Protein AF-A0A0V1MYC9-F1 (afdb_monomer)

Sequence (72 aa):
LYKAPAQAQGKLLTAGAGAANWAPNAAAVTEPNGHSFAKALEHVIAANVDNKFISYNNHPPDVPKVQTKSNS

pLDDT: mean 80.63, std 12.34, range [41.91, 93.62]

Radius of gyration: 18.56 Å; Cα contacts (8 Å, |Δi|>4): 66; chains: 1; bounding box: 39×54×29 Å

Secondary structure (DSSP, 8-state):
-B--TT-SEEEEE-TTSGGG-EEEEEEETTSSSSSHHHHHHHHHHS--TT-------SSPTT----------

Solvent-accessible surface area (backbone atoms only — not comparable to full-atom values): 4929 Å² total; per-residue (Å²): 115,49,67,54,87,98,46,62,42,26,30,34,75,50,89,89,59,67,96,70,21,67,38,75,40,85,35,41,70,84,42,78,62,66,53,69,71,30,60,76,36,45,75,71,71,49,96,53,92,83,55,82,86,84,90,85,74,90,71,70,80,90,62,80,80,80,80,74,83,80,80,131

Foldseek 3Di:
DADDPPHQWAFDQDPDDPPVRTHTFPGG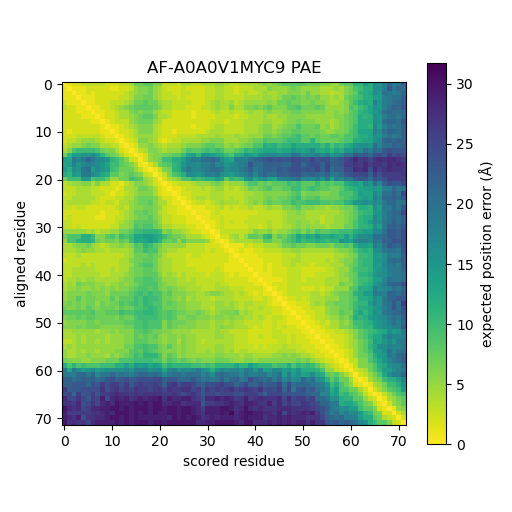LPDCDGDPNNVVCVLVPDPDPPRDDDDDDPPDPPDPPPPDPPDD

Structure (mmCIF, N/CA/C/O backbone):
data_AF-A0A0V1MYC9-F1
#
_entry.id   AF-A0A0V1MYC9-F1
#
loop_
_atom_site.group_PDB
_atom_site.id
_atom_site.type_symbol
_atom_site.label_atom_id
_atom_site.label_alt_id
_atom_site.label_comp_id
_atom_site.label_asym_id
_atom_site.label_entity_id
_atom_site.label_seq_id
_atom_site.pdbx_PDB_ins_code
_atom_site.Cartn_x
_atom_site.Cartn_y
_atom_site.Cartn_z
_atom_site.occupancy
_atom_site.B_iso_or_equiv
_atom_site.auth_seq_id
_atom_site.auth_comp_id
_atom_site.auth_asym_id
_atom_site.auth_atom_id
_atom_site.pdbx_PDB_model_num
ATOM 1 N N . LEU A 1 1 ? 9.248 -0.860 -0.176 1.00 84.56 1 LEU A N 1
ATOM 2 C CA . LEU A 1 1 ? 8.306 -0.139 -1.061 1.00 84.56 1 LEU A CA 1
ATOM 3 C C . LEU A 1 1 ? 8.331 1.328 -0.669 1.00 84.56 1 LEU A C 1
ATOM 5 O O . LEU A 1 1 ? 8.184 1.614 0.511 1.00 84.56 1 LEU A O 1
ATOM 9 N N . TYR A 1 2 ? 8.527 2.231 -1.621 1.00 88.69 2 TYR A N 1
ATOM 10 C CA . TYR A 1 2 ? 8.402 3.672 -1.406 1.00 88.69 2 TYR A CA 1
ATOM 11 C C . TYR A 1 2 ? 7.398 4.243 -2.406 1.00 88.69 2 TYR A C 1
ATOM 13 O O . TYR A 1 2 ? 7.569 4.052 -3.608 1.00 88.69 2 TYR A O 1
ATOM 21 N N . LYS A 1 3 ? 6.351 4.926 -1.935 1.00 90.94 3 LYS A N 1
ATOM 22 C CA . LYS A 1 3 ? 5.355 5.578 -2.797 1.00 90.94 3 LYS A CA 1
ATOM 23 C C . LYS A 1 3 ? 5.597 7.080 -2.797 1.00 90.94 3 LYS A C 1
ATOM 25 O O . LYS A 1 3 ? 5.424 7.729 -1.769 1.00 90.94 3 LYS A O 1
ATOM 30 N N . ALA A 1 4 ? 5.970 7.626 -3.950 1.00 90.94 4 ALA A N 1
ATOM 31 C CA . ALA A 1 4 ? 6.145 9.063 -4.089 1.00 90.94 4 ALA A CA 1
ATOM 32 C C . ALA A 1 4 ? 4.792 9.807 -3.970 1.00 90.94 4 ALA A C 1
ATOM 34 O O . ALA A 1 4 ? 3.730 9.224 -4.246 1.00 90.94 4 ALA A O 1
ATOM 35 N N . PRO A 1 5 ? 4.804 11.093 -3.568 1.00 93.56 5 PRO A N 1
ATOM 36 C CA . PRO A 1 5 ? 3.607 11.930 -3.560 1.00 93.56 5 PRO A CA 1
ATOM 37 C C . PRO A 1 5 ? 2.898 11.910 -4.919 1.00 93.56 5 PRO A C 1
ATOM 39 O O . PRO A 1 5 ? 3.549 11.909 -5.960 1.00 93.56 5 PRO A O 1
ATOM 42 N N . ALA A 1 6 ? 1.564 11.858 -4.904 1.00 92.62 6 ALA A N 1
ATOM 43 C CA . ALA A 1 6 ? 0.708 11.821 -6.098 1.00 92.62 6 ALA A CA 1
ATOM 44 C C . ALA A 1 6 ? 0.958 10.672 -7.107 1.00 92.62 6 ALA A C 1
ATOM 46 O O . ALA A 1 6 ? 0.341 10.654 -8.165 1.00 92.62 6 ALA A O 1
ATOM 47 N N . GLN A 1 7 ? 1.803 9.685 -6.791 1.00 91.38 7 GLN A N 1
ATOM 48 C CA . GLN A 1 7 ? 1.988 8.491 -7.623 1.00 91.38 7 GLN A CA 1
ATOM 49 C C . GLN A 1 7 ? 1.134 7.333 -7.099 1.00 91.38 7 GLN A C 1
ATOM 51 O O . GLN A 1 7 ? 1.073 7.103 -5.883 1.00 91.38 7 GLN A O 1
ATOM 56 N N . ALA A 1 8 ? 0.481 6.605 -8.009 1.00 90.56 8 ALA A N 1
ATOM 57 C CA . ALA A 1 8 ? -0.270 5.393 -7.677 1.00 90.56 8 ALA A CA 1
ATOM 58 C C . ALA A 1 8 ? 0.676 4.192 -7.488 1.00 90.56 8 ALA A C 1
ATOM 60 O O . ALA A 1 8 ? 0.510 3.399 -6.561 1.00 90.56 8 ALA A O 1
ATOM 61 N N . GLN A 1 9 ? 1.716 4.098 -8.317 1.00 90.94 9 GLN A N 1
ATOM 62 C CA . GLN A 1 9 ? 2.763 3.087 -8.258 1.00 90.94 9 GLN A CA 1
ATOM 63 C C . GLN A 1 9 ? 3.892 3.536 -7.324 1.00 90.94 9 GLN A C 1
ATOM 65 O O . GLN A 1 9 ? 4.367 4.672 -7.374 1.00 90.94 9 GLN A O 1
ATOM 70 N N . GLY A 1 10 ? 4.342 2.625 -6.463 1.00 89.44 10 GLY A N 1
ATOM 71 C CA . GLY A 1 10 ? 5.569 2.819 -5.697 1.00 89.44 10 GLY A CA 1
ATOM 72 C C . GLY A 1 10 ? 6.810 2.366 -6.463 1.00 89.44 10 GLY A C 1
ATOM 73 O O . GLY A 1 10 ? 6.734 1.909 -7.600 1.00 89.44 10 GLY A O 1
ATOM 74 N N . LYS A 1 11 ? 7.963 2.447 -5.806 1.00 88.75 11 LYS A N 1
ATOM 75 C CA . LYS A 1 11 ? 9.203 1.789 -6.213 1.00 88.75 11 LYS A CA 1
ATOM 76 C C . LYS A 1 11 ? 9.585 0.719 -5.195 1.00 88.75 11 LYS A C 1
ATOM 78 O O . LYS A 1 11 ? 9.397 0.900 -3.985 1.00 88.75 11 LYS A O 1
ATOM 83 N N . LEU A 1 12 ? 10.108 -0.399 -5.672 1.00 84.44 12 LEU A N 1
ATOM 84 C CA . LEU A 1 12 ? 10.604 -1.498 -4.847 1.00 84.44 12 LEU A CA 1
ATOM 85 C C . LEU A 1 12 ? 12.128 -1.506 -4.871 1.00 84.44 12 LEU A C 1
ATOM 87 O O . LEU A 1 12 ? 12.718 -1.286 -5.922 1.00 84.44 12 LEU A O 1
ATOM 91 N N . LEU A 1 13 ? 12.736 -1.772 -3.714 1.00 84.12 13 LEU A N 1
ATOM 92 C CA . LEU A 1 13 ? 14.165 -2.033 -3.612 1.00 84.12 13 LEU A CA 1
ATOM 93 C C . LEU A 1 13 ? 14.387 -3.525 -3.861 1.00 84.12 13 LEU A C 1
ATOM 95 O O . LEU A 1 13 ? 13.919 -4.347 -3.073 1.00 84.12 13 LEU A O 1
ATOM 99 N N . THR A 1 14 ? 15.078 -3.864 -4.943 1.00 76.00 14 THR A N 1
ATOM 100 C CA . THR A 1 14 ? 15.438 -5.256 -5.250 1.00 76.00 14 THR A CA 1
ATOM 101 C C . THR A 1 14 ? 16.841 -5.538 -4.725 1.00 76.00 14 THR A C 1
ATOM 103 O O . THR A 1 14 ? 17.743 -4.729 -4.918 1.00 76.00 14 THR A O 1
ATOM 106 N N . ALA A 1 15 ? 17.046 -6.653 -4.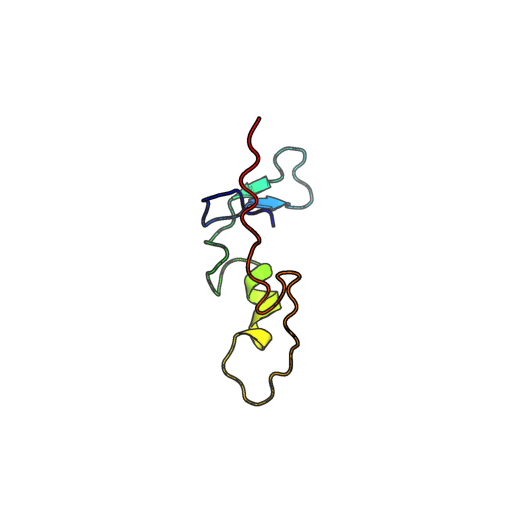025 1.00 74.50 15 ALA A N 1
ATOM 107 C CA . ALA A 1 15 ? 18.380 -7.021 -3.556 1.00 74.50 15 ALA A CA 1
ATOM 108 C C . AL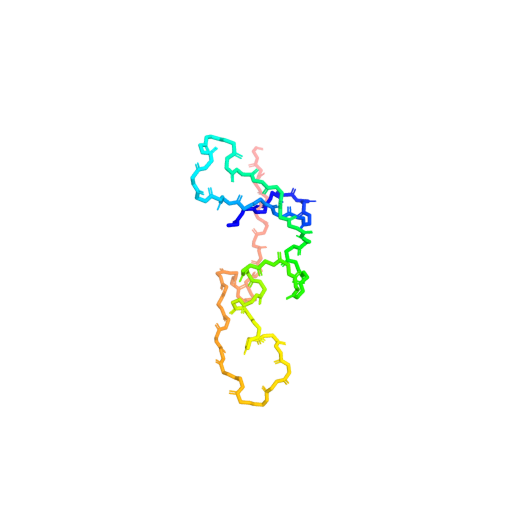A A 1 15 ? 19.296 -7.357 -4.751 1.00 74.50 15 ALA A C 1
ATOM 110 O O . ALA A 1 15 ? 18.880 -8.062 -5.666 1.00 74.50 15 ALA A O 1
ATOM 111 N N . GLY A 1 16 ? 20.545 -6.878 -4.727 1.00 72.69 16 GLY A N 1
ATOM 112 C CA . GLY A 1 16 ? 21.605 -7.333 -5.640 1.00 72.69 16 GLY A CA 1
ATOM 113 C C . GLY A 1 16 ? 21.907 -6.496 -6.896 1.00 72.69 16 GLY A C 1
ATOM 114 O O . GLY A 1 16 ? 22.916 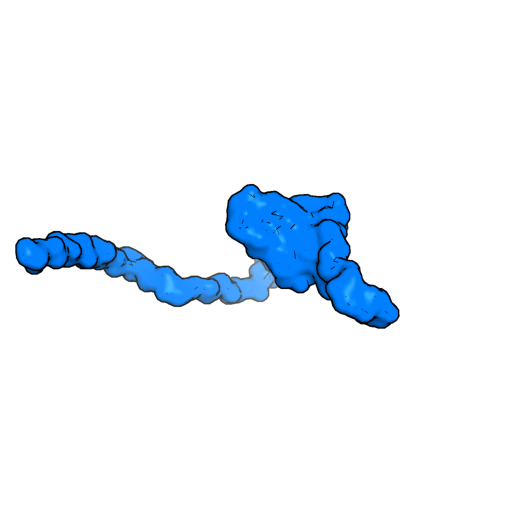-6.778 -7.528 1.00 72.69 16 GLY A O 1
ATOM 115 N N . ALA A 1 17 ? 21.145 -5.453 -7.252 1.00 65.31 17 ALA A N 1
ATOM 116 C CA . ALA A 1 17 ? 21.360 -4.672 -8.494 1.00 65.31 17 ALA A CA 1
ATOM 117 C C . ALA A 1 17 ? 21.945 -3.240 -8.299 1.00 65.31 17 ALA A C 1
ATOM 119 O O . ALA A 1 17 ? 21.846 -2.384 -9.179 1.00 65.31 17 ALA A O 1
ATOM 120 N N . GLY A 1 18 ? 22.610 -2.963 -7.167 1.00 65.44 18 GLY A N 1
ATOM 121 C CA . GLY A 1 18 ? 23.339 -1.701 -6.926 1.00 65.44 18 GLY A CA 1
ATOM 122 C C . GLY A 1 18 ? 22.471 -0.427 -6.829 1.00 65.44 18 GLY A C 1
ATOM 123 O O . GLY A 1 18 ? 21.308 -0.467 -6.446 1.00 65.44 18 GLY A O 1
ATOM 124 N N . ALA A 1 19 ? 23.014 0.755 -7.147 1.00 58.44 19 ALA A N 1
ATOM 125 C CA . ALA A 1 19 ? 22.291 2.037 -7.018 1.00 58.44 19 ALA A CA 1
ATOM 126 C C . ALA A 1 19 ? 21.030 2.155 -7.913 1.00 58.44 19 ALA A C 1
ATOM 128 O O . ALA A 1 19 ? 20.162 2.986 -7.648 1.00 58.44 19 ALA A O 1
ATOM 129 N N . ALA A 1 20 ? 20.885 1.288 -8.923 1.00 63.00 20 ALA A N 1
ATOM 130 C CA . ALA A 1 20 ? 19.704 1.178 -9.785 1.00 63.00 20 ALA A CA 1
ATOM 131 C C . ALA A 1 20 ? 18.540 0.371 -9.157 1.00 63.00 20 ALA A C 1
ATOM 133 O O . ALA A 1 20 ? 17.518 0.157 -9.805 1.00 63.00 20 ALA A O 1
ATOM 134 N N . ASN A 1 21 ? 18.658 -0.055 -7.894 1.00 72.62 21 ASN A N 1
ATOM 135 C CA . ASN A 1 21 ? 17.745 -0.996 -7.230 1.00 72.62 21 ASN A CA 1
ATOM 136 C C . ASN A 1 21 ? 16.290 -0.539 -7.042 1.00 72.62 21 ASN A C 1
ATOM 138 O O . ASN A 1 21 ? 15.476 -1.360 -6.624 1.00 72.62 21 ASN A O 1
ATOM 142 N N . TRP A 1 22 ? 15.952 0.729 -7.296 1.00 82.25 22 TRP A N 1
ATOM 143 C CA . TRP A 1 22 ? 14.589 1.250 -7.147 1.00 82.25 22 TRP A CA 1
ATOM 144 C C . TRP A 1 22 ? 13.801 1.143 -8.456 1.00 82.25 22 TRP A C 1
ATOM 146 O O . TRP A 1 22 ? 13.643 2.125 -9.186 1.00 82.25 22 TRP A O 1
ATOM 156 N N . ALA A 1 23 ? 13.279 -0.050 -8.729 1.00 83.94 23 ALA A N 1
ATOM 157 C CA . ALA A 1 23 ? 12.435 -0.317 -9.891 1.00 83.94 23 ALA A CA 1
ATOM 158 C C . ALA A 1 23 ? 10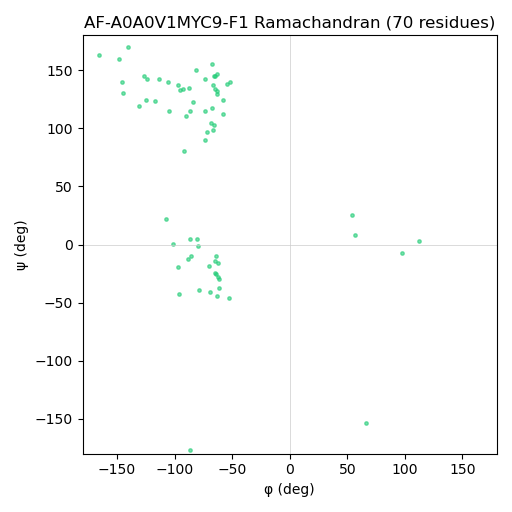.976 0.110 -9.639 1.00 83.94 23 ALA A C 1
ATOM 160 O O . ALA A 1 23 ? 10.520 0.058 -8.489 1.00 83.94 23 ALA A O 1
ATOM 161 N N . PRO A 1 24 ? 10.219 0.520 -10.676 1.00 84.69 24 PRO A N 1
ATOM 162 C CA . PRO A 1 24 ? 8.776 0.706 -10.564 1.00 84.69 24 PRO A CA 1
ATOM 163 C C . PRO A 1 24 ? 8.103 -0.566 -10.051 1.00 84.69 24 PRO A C 1
ATOM 165 O O . PRO A 1 24 ? 8.435 -1.675 -10.466 1.00 84.69 24 PRO A O 1
ATOM 168 N N . ASN A 1 25 ? 7.151 -0.400 -9.143 1.00 85.81 25 ASN A N 1
ATOM 169 C CA . ASN A 1 25 ? 6.282 -1.488 -8.736 1.00 85.81 25 ASN A CA 1
ATOM 170 C C . ASN A 1 25 ? 5.402 -1.927 -9.917 1.00 85.81 25 ASN A C 1
ATOM 172 O O . ASN A 1 25 ? 4.962 -1.080 -10.694 1.00 85.81 25 ASN A O 1
ATOM 176 N N . ALA A 1 26 ? 5.108 -3.225 -10.020 1.00 84.25 26 ALA A N 1
ATOM 177 C CA . ALA A 1 26 ? 4.353 -3.780 -11.148 1.00 84.25 26 ALA A CA 1
ATOM 178 C C . ALA A 1 26 ? 2.903 -3.258 -11.234 1.00 84.25 26 ALA A C 1
ATOM 180 O O . ALA A 1 26 ? 2.324 -3.227 -12.315 1.00 84.25 26 ALA A O 1
ATOM 181 N N . ALA A 1 27 ? 2.331 -2.829 -10.105 1.00 90.00 27 ALA A N 1
ATOM 182 C CA . ALA A 1 27 ? 0.969 -2.312 -10.002 1.00 90.00 27 ALA A CA 1
ATOM 183 C C . ALA A 1 27 ? 0.881 -1.110 -9.042 1.00 90.00 27 ALA A C 1
ATOM 185 O O . ALA A 1 27 ? 1.834 -0.786 -8.317 1.00 90.00 27 ALA A O 1
ATOM 186 N N . ALA A 1 28 ? -0.268 -0.428 -9.037 1.00 91.38 28 ALA A N 1
ATOM 187 C CA . ALA A 1 28 ? -0.565 0.594 -8.037 1.00 91.38 28 ALA A CA 1
ATOM 188 C C . ALA A 1 28 ? -0.620 -0.028 -6.634 1.00 91.38 28 ALA A C 1
ATOM 190 O O . ALA A 1 28 ? -1.040 -1.167 -6.480 1.00 91.38 28 ALA A O 1
ATOM 191 N N . VAL A 1 29 ? -0.214 0.718 -5.601 1.00 88.50 29 VAL A N 1
ATOM 192 C CA . VAL A 1 29 ? -0.093 0.181 -4.226 1.00 88.50 29 VAL A CA 1
ATOM 193 C C . VAL A 1 29 ? -1.424 -0.244 -3.591 1.00 88.50 29 VAL A C 1
ATOM 195 O O . VAL A 1 29 ? -1.421 -0.882 -2.540 1.00 88.50 29 VAL A O 1
ATOM 198 N N . THR A 1 30 ? -2.541 0.174 -4.187 1.00 86.81 30 THR A N 1
ATOM 199 C CA . THR A 1 30 ? -3.913 -0.138 -3.773 1.00 86.81 30 THR A CA 1
ATOM 200 C C . THR A 1 30 ? -4.444 -1.421 -4.400 1.00 86.81 30 THR A C 1
ATOM 202 O O . THR A 1 30 ? -5.494 -1.896 -3.979 1.00 86.81 30 THR A O 1
ATOM 205 N N . GLU A 1 31 ? -3.761 -1.968 -5.408 1.00 88.81 31 GLU A N 1
ATOM 206 C CA . GLU A 1 31 ? -4.202 -3.190 -6.072 1.00 88.81 31 GLU A CA 1
ATOM 207 C C . GLU A 1 31 ? -3.955 -4.416 -5.179 1.00 88.81 31 GLU A C 1
ATOM 209 O O . GLU A 1 31 ? -2.924 -4.503 -4.508 1.00 88.81 31 GLU A O 1
ATOM 214 N N . PRO A 1 32 ? -4.870 -5.401 -5.176 1.00 81.44 32 PRO A N 1
ATOM 215 C CA . PRO A 1 32 ? -4.757 -6.595 -4.337 1.00 81.44 32 PRO A CA 1
ATOM 216 C C . PRO A 1 32 ? -3.633 -7.5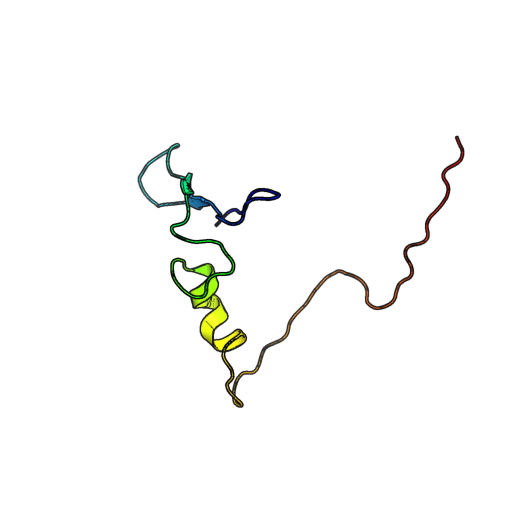42 -4.786 1.00 81.44 32 PRO A C 1
ATOM 218 O O . PRO A 1 32 ? -3.173 -8.378 -4.010 1.00 81.44 32 PRO A O 1
ATOM 221 N N . ASN A 1 33 ? -3.169 -7.403 -6.031 1.00 78.06 33 ASN A N 1
ATOM 222 C CA . ASN A 1 33 ? -2.185 -8.276 -6.655 1.00 78.06 33 ASN A CA 1
ATOM 223 C C . ASN A 1 33 ? -1.015 -7.459 -7.214 1.00 78.06 33 ASN A C 1
ATOM 225 O O . ASN A 1 33 ? -1.198 -6.362 -7.731 1.00 78.06 33 ASN A O 1
ATOM 229 N N . GLY A 1 34 ? 0.197 -8.019 -7.155 1.00 76.31 34 GLY A N 1
ATOM 230 C CA . GLY A 1 34 ? 1.369 -7.437 -7.821 1.00 76.31 34 GLY A CA 1
ATOM 231 C C . GLY A 1 34 ? 2.459 -6.887 -6.901 1.00 76.31 34 GLY A C 1
ATOM 232 O O . GLY A 1 34 ? 3.439 -6.351 -7.412 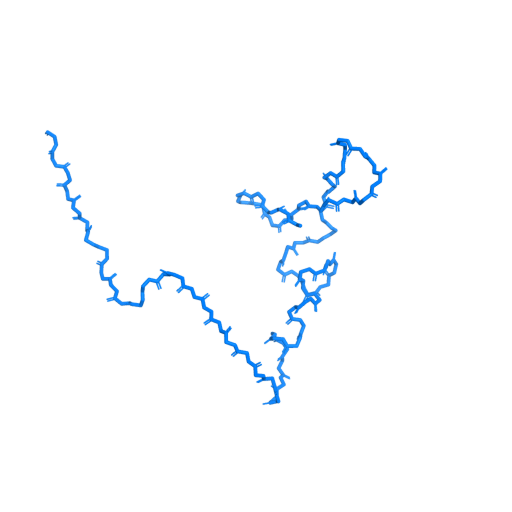1.00 76.31 34 GLY A O 1
ATOM 233 N N . HIS A 1 35 ? 2.332 -7.010 -5.571 1.00 84.50 35 HIS A N 1
ATOM 234 C CA . HIS A 1 35 ? 3.410 -6.667 -4.631 1.00 84.50 35 HIS A CA 1
ATOM 235 C C . HIS A 1 35 ? 3.201 -7.200 -3.206 1.00 84.50 35 HIS A C 1
ATOM 237 O O . HIS A 1 35 ? 2.090 -7.509 -2.778 1.00 84.50 35 HIS A O 1
ATOM 243 N N . SER A 1 36 ? 4.290 -7.229 -2.431 1.00 82.81 36 SER A N 1
ATOM 244 C CA . SER A 1 36 ? 4.312 -7.722 -1.046 1.00 82.81 36 SER A CA 1
ATOM 245 C C . SER A 1 36 ? 3.418 -6.938 -0.079 1.00 82.81 36 SER A C 1
ATOM 247 O O . SER A 1 36 ? 2.899 -7.526 0.861 1.00 82.81 36 SER A O 1
ATOM 249 N N . PHE A 1 37 ? 3.196 -5.637 -0.309 1.00 86.19 37 PHE A N 1
ATOM 250 C CA . PHE A 1 37 ? 2.344 -4.819 0.569 1.00 86.19 37 PHE A CA 1
ATOM 251 C C . PHE A 1 37 ? 0.882 -5.297 0.599 1.00 86.19 37 PHE A C 1
ATOM 253 O O . PHE A 1 37 ? 0.324 -5.431 1.681 1.00 86.19 37 PHE A O 1
ATOM 260 N N . ALA A 1 38 ? 0.284 -5.625 -0.553 1.00 87.56 38 ALA A N 1
ATOM 261 C CA . ALA A 1 38 ? -1.083 -6.143 -0.599 1.00 87.56 38 ALA A CA 1
ATOM 262 C C . ALA A 1 38 ? -1.170 -7.553 0.004 1.00 87.56 38 ALA A C 1
ATOM 264 O O . ALA A 1 38 ? -2.064 -7.828 0.799 1.00 87.56 38 ALA A O 1
ATOM 265 N N . LYS A 1 39 ? -0.183 -8.417 -0.282 1.00 87.06 39 LYS A N 1
ATOM 266 C CA . LYS A 1 39 ? -0.115 -9.772 0.291 1.00 87.06 39 LYS A CA 1
ATOM 267 C C . LYS A 1 39 ? -0.009 -9.769 1.815 1.00 87.06 39 LYS A C 1
ATOM 269 O O . LYS A 1 39 ? -0.635 -10.596 2.463 1.00 87.06 39 LYS A O 1
ATOM 274 N N . ALA A 1 40 ? 0.720 -8.820 2.400 1.00 89.38 40 ALA A N 1
ATOM 275 C CA . ALA A 1 40 ? 0.795 -8.681 3.854 1.00 89.38 40 ALA A CA 1
ATOM 276 C C . ALA A 1 40 ? -0.554 -8.305 4.502 1.00 89.38 40 ALA A C 1
ATOM 278 O O . ALA A 1 40 ? -0.764 -8.595 5.676 1.00 89.38 40 ALA A O 1
ATOM 279 N N . LEU A 1 41 ? -1.460 -7.668 3.751 1.00 89.69 41 LEU A N 1
ATOM 280 C CA . LEU A 1 41 ? -2.771 -7.219 4.225 1.00 89.69 41 LEU A CA 1
ATOM 281 C C . LEU A 1 41 ? -3.921 -8.144 3.808 1.00 89.69 41 LEU A C 1
ATOM 283 O O . LEU A 1 41 ? -5.062 -7.866 4.160 1.00 89.69 41 LEU A O 1
ATOM 287 N N . GLU A 1 42 ? -3.654 -9.237 3.091 1.00 88.44 42 GLU A N 1
ATOM 288 C CA . GLU A 1 42 ? -4.678 -10.108 2.498 1.00 88.44 42 GLU A CA 1
ATOM 289 C C . GLU A 1 42 ? -5.717 -10.581 3.531 1.00 88.44 42 GLU A C 1
ATOM 291 O O . GLU A 1 42 ? -6.915 -10.415 3.322 1.00 88.44 42 GLU A O 1
ATOM 296 N N . HIS A 1 43 ? -5.273 -11.040 4.705 1.00 89.00 43 HIS A N 1
ATOM 297 C CA . HIS A 1 43 ? -6.151 -11.461 5.812 1.00 89.00 43 HIS A CA 1
ATOM 298 C C . HIS A 1 43 ? -6.591 -10.321 6.748 1.00 89.00 43 HIS A C 1
ATOM 300 O O . HIS A 1 43 ? -7.245 -10.562 7.758 1.00 89.00 43 HIS A O 1
ATOM 306 N N . VAL A 1 44 ? -6.240 -9.077 6.429 1.00 88.69 44 VAL A N 1
ATOM 307 C CA . VAL A 1 44 ? -6.732 -7.876 7.118 1.00 88.69 44 VAL A CA 1
ATOM 308 C C . VAL A 1 44 ? -7.913 -7.283 6.351 1.00 88.69 44 VAL A C 1
ATOM 310 O O . VAL A 1 44 ? -8.912 -6.910 6.959 1.00 88.69 44 VAL A O 1
ATOM 313 N N . ILE A 1 45 ? -7.817 -7.220 5.019 1.00 85.44 45 ILE A N 1
ATOM 314 C CA . ILE A 1 45 ? -8.815 -6.558 4.161 1.00 85.44 45 ILE A CA 1
ATOM 315 C C . ILE A 1 45 ? -9.850 -7.515 3.560 1.00 85.44 45 ILE A C 1
ATOM 317 O O . ILE A 1 45 ? -10.905 -7.062 3.121 1.00 85.44 45 ILE A O 1
ATOM 321 N N . ALA A 1 46 ? -9.569 -8.822 3.509 1.00 88.00 46 ALA A N 1
ATOM 322 C CA . ALA A 1 46 ? -10.533 -9.796 3.012 1.00 88.00 46 ALA A CA 1
ATOM 323 C C . ALA A 1 46 ? -11.767 -9.880 3.924 1.00 88.00 46 ALA A C 1
ATOM 325 O O . ALA A 1 46 ? -11.667 -9.801 5.149 1.00 88.00 46 ALA A O 1
ATOM 326 N N . ALA A 1 47 ? -12.937 -10.104 3.324 1.00 89.50 47 ALA A N 1
ATOM 327 C CA . ALA A 1 47 ? -14.165 -10.359 4.065 1.00 89.50 47 ALA A CA 1
ATOM 328 C C . ALA A 1 47 ? -14.117 -11.762 4.694 1.00 89.50 47 ALA A C 1
ATOM 330 O O . ALA A 1 47 ? -14.399 -12.760 4.035 1.00 89.50 47 ALA A O 1
ATOM 331 N N . ASN A 1 48 ? -13.736 -11.836 5.968 1.00 90.88 48 ASN A N 1
ATOM 332 C CA . ASN A 1 48 ? -13.748 -13.065 6.756 1.00 90.88 48 ASN A CA 1
ATOM 333 C C . ASN A 1 48 ? -14.112 -12.740 8.216 1.00 90.88 48 ASN A C 1
ATOM 335 O O . ASN A 1 48 ? -13.546 -11.831 8.822 1.00 90.88 48 ASN A O 1
ATOM 339 N N . VAL A 1 49 ? -15.075 -13.487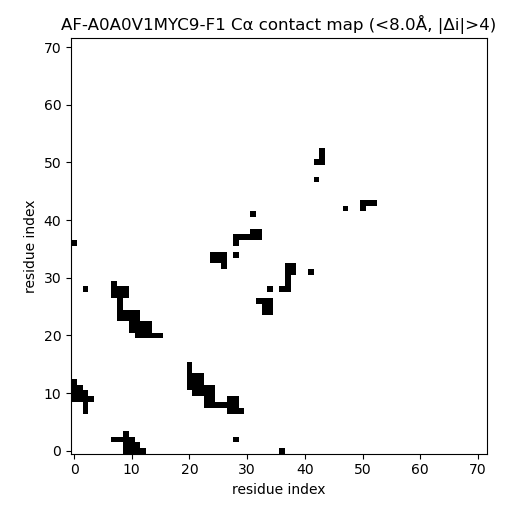 8.763 1.00 92.12 49 VAL A N 1
ATOM 340 C CA . VAL A 1 49 ? -15.621 -13.325 10.123 1.00 92.12 49 VAL A CA 1
ATOM 341 C C . VAL A 1 49 ? -14.576 -13.553 11.224 1.00 92.12 49 VAL A C 1
ATOM 343 O O . VAL A 1 49 ? -14.640 -12.939 12.298 1.00 92.12 49 VAL A O 1
ATOM 346 N N . ASP A 1 50 ? -13.572 -14.378 10.939 1.00 93.62 50 ASP A N 1
ATOM 347 C CA . ASP A 1 50 ? -12.519 -14.728 11.889 1.00 93.62 50 ASP A CA 1
ATOM 348 C C . ASP A 1 50 ? -11.368 -13.718 11.910 1.00 93.62 50 ASP A C 1
ATOM 350 O O . ASP A 1 50 ? -10.538 -13.757 12.817 1.00 93.62 50 ASP A O 1
ATOM 354 N N . ASN A 1 51 ? -11.325 -12.766 10.973 1.00 91.50 51 ASN A N 1
ATOM 355 C CA . ASN A 1 51 ? -10.274 -11.752 10.950 1.00 91.50 51 ASN A CA 1
ATOM 356 C C . ASN A 1 51 ? -10.332 -10.884 12.219 1.00 91.50 51 ASN A C 1
ATOM 358 O O . ASN A 1 51 ? -11.385 -10.342 12.571 1.00 91.50 51 ASN A O 1
ATOM 362 N N . LYS A 1 52 ? -9.188 -10.729 12.898 1.00 90.75 52 LYS A N 1
ATOM 363 C CA . LYS A 1 52 ? -9.001 -9.842 14.059 1.00 90.75 52 LYS A CA 1
ATOM 364 C C . LYS A 1 52 ? -7.744 -8.999 13.845 1.00 90.75 52 LYS A C 1
ATOM 366 O O . LYS A 1 52 ? -6.650 -9.541 13.732 1.00 90.75 52 LYS A O 1
ATOM 371 N N . PHE A 1 53 ? -7.891 -7.678 13.798 1.00 89.31 53 PHE A N 1
ATOM 372 C CA . PHE A 1 53 ? -6.774 -6.740 13.672 1.00 89.31 53 PHE A CA 1
ATOM 373 C C . PHE A 1 53 ? -7.093 -5.423 14.387 1.00 89.31 53 PHE A C 1
ATOM 375 O O . PHE A 1 53 ? -8.255 -5.101 14.625 1.00 89.31 53 PHE A O 1
ATOM 382 N N . ILE A 1 54 ? -6.054 -4.658 14.723 1.00 91.25 54 ILE A N 1
ATOM 383 C CA . ILE A 1 54 ? -6.175 -3.318 15.306 1.00 91.25 54 ILE A CA 1
ATOM 384 C C . ILE A 1 54 ? -5.559 -2.329 14.320 1.00 91.25 54 ILE A C 1
ATOM 386 O O . ILE A 1 54 ? -4.390 -2.456 13.959 1.00 91.25 54 ILE A O 1
ATOM 390 N N . SER A 1 55 ? -6.335 -1.335 13.892 1.00 89.62 55 SER A N 1
ATOM 391 C CA . SER A 1 55 ? -5.820 -0.188 13.145 1.00 89.62 55 SER A CA 1
ATOM 392 C C . SER A 1 55 ? -5.470 0.944 14.103 1.00 89.62 55 SER A C 1
ATOM 394 O O . SER A 1 55 ? -6.277 1.302 14.959 1.00 89.62 55 SER A O 1
ATOM 396 N N . TYR A 1 56 ? -4.299 1.544 13.923 1.00 88.06 56 TYR A N 1
ATOM 397 C CA . TYR A 1 56 ? -3.849 2.693 14.700 1.00 88.06 56 TYR A CA 1
ATOM 398 C C . TYR A 1 56 ? -3.504 3.860 13.778 1.00 88.06 56 TYR A C 1
ATOM 400 O O . TYR A 1 56 ? -2.932 3.670 12.702 1.00 88.06 56 TYR A O 1
ATOM 408 N N . ASN A 1 57 ? -3.829 5.075 14.211 1.00 85.75 57 ASN A N 1
ATOM 409 C CA . ASN A 1 57 ? -3.427 6.297 13.538 1.00 85.75 57 ASN A CA 1
ATOM 410 C C . ASN A 1 57 ? -3.169 7.401 14.573 1.00 85.75 57 ASN A C 1
ATOM 412 O O . ASN A 1 57 ? -3.910 7.526 15.542 1.00 85.75 57 ASN A O 1
ATOM 416 N N . ASN A 1 58 ? -2.127 8.209 14.364 1.00 85.75 58 ASN A N 1
ATOM 417 C CA . ASN A 1 58 ? -1.804 9.352 15.227 1.00 85.75 58 ASN A CA 1
ATOM 418 C C . ASN A 1 58 ? -2.664 10.595 14.954 1.00 85.75 58 ASN A C 1
ATOM 420 O O . ASN A 1 58 ? -2.465 11.621 15.604 1.00 85.75 58 ASN A O 1
ATOM 424 N N . HIS A 1 59 ? -3.576 10.547 13.981 1.00 81.00 59 HIS A N 1
ATOM 425 C CA . HIS A 1 59 ? -4.554 11.602 13.781 1.00 81.00 59 HIS A CA 1
ATOM 426 C C . HIS A 1 59 ? -5.514 11.599 14.972 1.00 81.00 59 HIS A C 1
ATOM 428 O O . HIS A 1 59 ? -6.176 10.585 15.206 1.00 81.00 59 HIS A O 1
ATOM 434 N N . PRO A 1 60 ? -5.567 12.692 15.751 1.00 77.25 60 PRO A N 1
ATOM 435 C CA . PRO A 1 60 ? -6.418 12.724 16.921 1.00 77.25 60 PRO A CA 1
ATOM 436 C C . PRO A 1 60 ? -7.885 12.593 16.484 1.00 77.25 60 PRO A C 1
ATOM 438 O O . PRO A 1 60 ? -8.296 13.302 15.560 1.00 77.25 60 PRO A O 1
ATOM 441 N N . PRO A 1 61 ? -8.677 11.713 17.120 1.00 74.38 61 PRO A N 1
ATOM 442 C CA . PRO A 1 61 ? -10.115 11.706 16.904 1.00 74.38 61 PRO A CA 1
ATOM 443 C C . PRO A 1 61 ? -10.686 13.030 17.420 1.00 74.38 61 PRO A C 1
ATOM 445 O O . PRO A 1 61 ? -10.316 13.482 18.502 1.00 74.38 61 PRO A O 1
ATOM 448 N N . ASP A 1 62 ? -11.550 13.662 16.630 1.00 68.12 62 ASP A N 1
ATOM 449 C CA . ASP A 1 62 ? -12.418 14.763 17.065 1.00 68.12 62 ASP A CA 1
ATOM 450 C C . ASP A 1 62 ? -11.732 15.967 17.741 1.00 68.12 62 ASP A C 1
ATOM 452 O O . ASP A 1 62 ? -12.375 16.704 18.485 1.00 68.12 62 ASP A O 1
ATOM 456 N N . VAL A 1 63 ? -10.445 16.229 17.468 1.00 63.41 63 VAL A N 1
ATOM 457 C CA . VAL A 1 63 ? -9.790 17.481 17.881 1.00 63.41 63 VAL A CA 1
ATOM 458 C C . VAL A 1 63 ? -9.963 18.508 16.762 1.00 63.41 63 VAL A C 1
ATOM 460 O O . VAL A 1 63 ? -9.341 18.361 15.702 1.00 63.41 63 VAL A O 1
ATOM 463 N N . PRO A 1 64 ? -10.767 19.574 16.961 1.00 65.06 64 PRO A N 1
ATOM 464 C CA . PRO A 1 64 ? -10.841 20.656 15.997 1.00 65.06 64 PRO A CA 1
ATOM 465 C C . PRO A 1 64 ? -9.439 21.233 15.813 1.00 65.06 64 PRO A C 1
ATOM 467 O O . PRO A 1 64 ? -8.796 21.650 16.778 1.00 65.06 64 PRO A O 1
ATOM 470 N N . LYS A 1 65 ? -8.945 21.271 14.572 1.00 62.28 65 LYS A N 1
ATOM 471 C CA . LYS A 1 65 ? -7.725 22.022 14.266 1.00 62.28 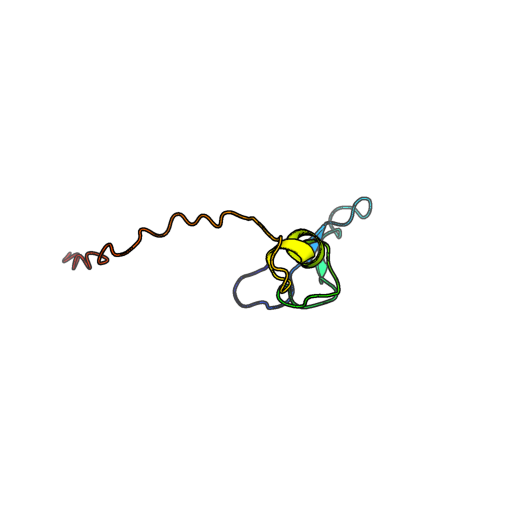65 LYS A CA 1
ATOM 472 C C . LYS A 1 65 ? -7.964 23.473 14.671 1.00 62.28 65 LYS A C 1
ATOM 474 O O . LYS A 1 65 ? -8.766 24.160 14.040 1.00 62.28 65 LYS A O 1
ATOM 479 N N . VAL A 1 66 ? -7.259 23.944 15.697 1.00 61.31 66 VAL A N 1
ATOM 480 C CA . VAL A 1 66 ? -7.241 25.366 16.031 1.00 61.31 66 VAL A CA 1
ATOM 481 C C . VAL A 1 66 ? -6.546 26.077 14.872 1.00 61.31 66 VAL A C 1
ATOM 483 O O . VAL A 1 66 ? -5.330 25.997 14.719 1.00 61.31 66 VAL A O 1
ATOM 486 N N . GLN A 1 67 ? -7.321 26.727 14.004 1.00 57.53 67 GLN A N 1
ATOM 487 C CA . GLN A 1 67 ? -6.773 27.653 13.020 1.00 57.53 67 GLN A CA 1
ATOM 488 C C . GLN A 1 67 ? -6.370 28.920 13.768 1.00 57.53 67 GLN A C 1
ATOM 490 O O . GLN A 1 67 ? -7.172 29.835 13.950 1.00 57.53 67 GLN A O 1
ATOM 495 N N . THR A 1 68 ? -5.133 28.976 14.251 1.00 56.06 68 THR A N 1
ATOM 496 C CA . THR A 1 68 ? -4.587 30.232 14.754 1.00 56.06 68 THR A CA 1
ATOM 497 C C . THR A 1 68 ? -4.286 31.116 13.550 1.00 56.06 68 THR A C 1
ATOM 499 O O . THR A 1 68 ? -3.428 30.786 12.731 1.00 56.06 68 THR A O 1
ATOM 502 N N . LYS A 1 69 ? -4.992 32.242 13.426 1.00 52.22 69 LYS A N 1
ATOM 503 C CA . LYS A 1 69 ? -4.543 33.341 12.571 1.00 52.22 69 LYS A CA 1
ATOM 504 C C . LYS A 1 69 ? -3.271 33.901 13.203 1.00 52.22 69 LYS A C 1
ATOM 506 O O . LYS A 1 69 ? -3.346 34.647 14.174 1.00 52.22 69 LYS A O 1
ATOM 511 N N . SER A 1 70 ? -2.108 33.494 12.709 1.00 53.62 70 SER A N 1
ATOM 512 C CA . SER A 1 70 ? -0.877 34.229 12.981 1.00 53.62 70 SER A CA 1
ATOM 513 C C . SER A 1 70 ? -0.992 35.563 12.251 1.00 53.62 70 SER A C 1
ATOM 515 O O . SER A 1 70 ? -0.895 35.606 11.028 1.00 53.62 70 SER A O 1
ATOM 517 N N . ASN A 1 71 ? -1.257 36.636 12.988 1.00 41.91 71 ASN A N 1
ATOM 518 C CA . ASN A 1 71 ? -1.022 37.984 12.487 1.00 41.91 71 ASN A CA 1
ATOM 519 C C . ASN A 1 71 ? 0.462 38.284 12.744 1.00 41.91 71 ASN A C 1
ATOM 521 O O . ASN A 1 71 ? 0.905 38.162 13.888 1.00 41.91 71 ASN A O 1
ATOM 525 N N . SER A 1 72 ? 1.214 38.608 11.691 1.00 54.94 72 SER A N 1
ATOM 526 C CA . SER A 1 72 ? 2.490 39.320 11.820 1.00 54.94 72 SER A CA 1
ATOM 527 C C . SER A 1 72 ? 2.250 40.818 11.739 1.00 54.94 72 SER A C 1
ATOM 529 O O . SER A 1 72 ? 1.221 41.213 11.144 1.00 54.94 72 SER A O 1
#

Mean predicted aligned error: 9.75 Å

Nearest PDB structures (foldseek):
  8g5y-assembly1_LE  TM=3.111E-01  e=9.989E+00  Homo sapiens